Protein AF-A0AAV8RVL3-F1 (afdb_monomer)

Mean predicted aligned error: 9.84 Å

Nearest PDB structures (foldseek):
  8ppl-assembly1_It  TM=8.567E-01  e=1.223E-07  Homo sapiens
  8oz0-assembly1_E  TM=8.419E-01  e=1.404E-07  Homo sapiens

Solvent-accessible surface area (backbone atoms only — not comparable to full-atom values): 7087 Å² total; per-residue (Å²): 135,82,65,88,89,57,79,80,90,59,74,91,78,61,60,79,92,74,69,46,76,86,34,69,72,43,55,72,76,44,85,84,75,88,85,85,83,83,79,67,88,89,70,47,57,68,53,54,50,22,71,58,15,69,40,77,4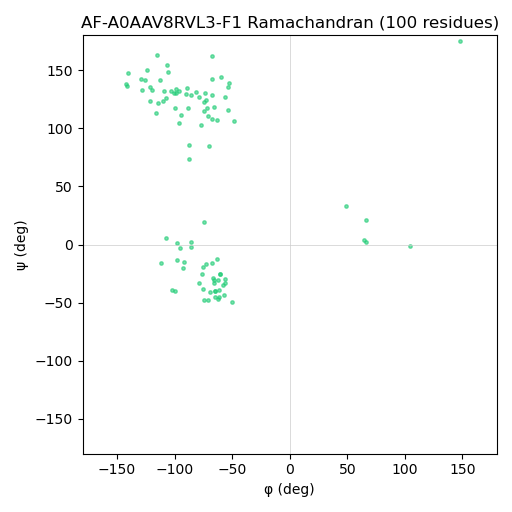5,80,82,48,69,74,34,63,78,65,76,49,86,87,68,92,59,77,73,59,61,46,80,44,74,56,88,57,92,84,52,97,48,69,61,48,69,47,47,66,76,80,74,81,83,127

Structure (mmCIF, N/CA/C/O backbone):
data_AF-A0AAV8RVL3-F1
#
_entry.id   AF-A0AAV8RVL3-F1
#
loop_
_atom_site.group_PDB
_atom_site.id
_atom_site.type_symbol
_atom_site.label_atom_id
_atom_site.label_alt_id
_atom_site.label_comp_id
_atom_site.label_asym_id
_atom_site.label_entity_id
_atom_site.label_seq_id
_atom_site.pdbx_PDB_ins_code
_atom_site.Cartn_x
_atom_site.Cartn_y
_atom_site.Cartn_z
_atom_site.occupancy
_atom_site.B_iso_or_equiv
_atom_site.auth_seq_id
_atom_site.auth_comp_id
_atom_site.auth_asym_id
_atom_site.auth_atom_id
_atom_site.pdbx_PDB_model_num
ATOM 1 N N . MET A 1 1 ? -13.214 3.243 -22.188 1.00 34.09 1 MET A N 1
ATOM 2 C CA . MET A 1 1 ? -12.283 4.358 -22.473 1.00 34.09 1 MET A CA 1
ATOM 3 C C . MET A 1 1 ? -10.996 4.151 -21.690 1.00 34.09 1 MET A C 1
ATOM 5 O O . MET A 1 1 ? -11.057 3.876 -20.498 1.00 34.09 1 MET A O 1
ATOM 9 N N . SER A 1 2 ? -9.877 4.155 -22.413 1.00 36.38 2 SER A N 1
ATOM 10 C CA . SER A 1 2 ? -8.583 3.548 -22.071 1.00 36.38 2 SER A CA 1
ATOM 11 C C . SER A 1 2 ? -8.000 3.958 -20.709 1.00 36.38 2 SER A C 1
ATOM 13 O O . SER A 1 2 ? -8.000 5.133 -20.335 1.00 36.38 2 SER A O 1
ATOM 15 N N . ARG A 1 3 ? -7.492 2.965 -19.964 1.00 47.50 3 ARG A N 1
ATOM 16 C CA . ARG A 1 3 ? -6.787 3.124 -18.685 1.00 47.50 3 ARG A CA 1
ATOM 17 C C . ARG A 1 3 ? -5.423 3.769 -18.955 1.00 47.50 3 ARG A C 1
ATOM 19 O O . ARG A 1 3 ? -4.437 3.055 -19.092 1.00 47.50 3 ARG A O 1
ATOM 26 N N . LYS A 1 4 ? -5.359 5.102 -19.045 1.00 46.31 4 LYS A N 1
ATOM 27 C CA . LYS A 1 4 ? -4.090 5.847 -19.156 1.00 46.31 4 LYS A CA 1
ATOM 28 C C . LYS A 1 4 ? -3.103 5.351 -18.079 1.00 46.31 4 LYS A C 1
ATOM 30 O O . LYS A 1 4 ? -3.304 5.617 -16.896 1.00 46.31 4 LYS A O 1
ATOM 35 N N . GLY A 1 5 ? -2.095 4.581 -18.495 1.00 54.03 5 GLY A N 1
ATOM 36 C CA . GLY A 1 5 ? -0.981 4.109 -17.663 1.00 54.03 5 GLY A CA 1
ATOM 37 C C . GLY A 1 5 ? -0.997 2.642 -17.208 1.00 54.03 5 GLY A C 1
ATOM 38 O O . GLY A 1 5 ? -0.056 2.231 -16.541 1.00 54.03 5 GLY A O 1
ATOM 39 N N . LEU A 1 6 ? -2.011 1.829 -17.534 1.00 59.41 6 LEU A N 1
ATOM 40 C CA . LEU A 1 6 ? -2.018 0.400 -17.173 1.00 59.41 6 LEU A CA 1
ATOM 41 C C . LEU A 1 6 ? -1.964 -0.476 -18.426 1.00 59.41 6 LEU A C 1
ATOM 43 O O . LEU A 1 6 ? -2.881 -0.396 -19.241 1.00 59.41 6 LEU A O 1
ATOM 47 N N . MET A 1 7 ? -0.942 -1.336 -18.539 1.00 65.44 7 MET A N 1
ATOM 48 C CA . MET A 1 7 ? -0.906 -2.380 -19.571 1.00 65.44 7 MET A CA 1
ATOM 49 C C . MET A 1 7 ? -2.189 -3.213 -19.534 1.00 65.44 7 MET A C 1
ATOM 51 O O . MET A 1 7 ? -2.717 -3.541 -18.462 1.00 65.44 7 MET A O 1
ATOM 55 N N . GLU A 1 8 ? -2.698 -3.530 -20.720 1.00 68.94 8 GLU A N 1
ATOM 56 C CA . GLU A 1 8 ? -3.873 -4.371 -20.879 1.00 68.94 8 GLU A CA 1
ATOM 57 C C . GLU A 1 8 ? -3.550 -5.796 -20.424 1.00 68.94 8 GLU A C 1
ATOM 59 O O . GLU A 1 8 ? -2.518 -6.372 -20.770 1.00 68.94 8 GLU A O 1
ATOM 64 N N . GLN A 1 9 ? -4.396 -6.340 -19.550 1.00 70.62 9 GLN A N 1
ATOM 65 C CA . GLN A 1 9 ? -4.155 -7.637 -18.926 1.00 70.62 9 GLN A CA 1
ATOM 66 C C . GLN A 1 9 ? -4.717 -8.745 -19.817 1.00 70.62 9 GLN A C 1
ATOM 68 O O . GLN A 1 9 ? -5.739 -9.341 -19.490 1.00 70.62 9 GLN A O 1
ATOM 73 N N . ASP A 1 10 ? -4.030 -9.024 -20.922 1.00 78.56 10 ASP A N 1
ATOM 74 C CA . ASP A 1 10 ? -4.392 -10.108 -21.836 1.00 78.56 10 ASP A CA 1
ATOM 75 C C . ASP A 1 10 ? -3.787 -11.438 -21.373 1.00 78.56 10 ASP A C 1
ATOM 77 O O . ASP A 1 10 ? -2.591 -11.541 -21.099 1.00 78.56 10 ASP A O 1
ATOM 81 N N . ILE A 1 11 ? -4.613 -12.478 -21.261 1.00 74.88 11 ILE A N 1
ATOM 82 C CA . ILE A 1 11 ? -4.179 -13.812 -20.808 1.00 74.88 11 ILE A CA 1
ATOM 83 C C . ILE A 1 11 ? -3.491 -14.568 -21.955 1.00 74.88 11 ILE A C 1
ATOM 85 O O . ILE A 1 11 ? -2.520 -15.277 -21.723 1.00 74.88 11 ILE A O 1
ATOM 89 N N . SER A 1 12 ? -3.930 -14.349 -23.197 1.00 79.94 12 SER A N 1
ATOM 90 C CA . SER A 1 12 ? -3.447 -15.069 -24.383 1.00 79.94 12 SER A CA 1
ATOM 91 C C . SER A 1 12 ? -2.035 -14.684 -24.835 1.00 79.94 12 SER A C 1
ATOM 93 O O . SER A 1 12 ? -1.435 -15.408 -25.618 1.00 79.94 12 SER A O 1
ATOM 95 N N . LYS A 1 13 ? -1.507 -13.543 -24.376 1.00 77.62 13 LYS A N 1
ATOM 96 C CA . LYS A 1 13 ? -0.157 -13.058 -24.722 1.00 77.62 13 LYS A CA 1
ATOM 97 C C . LYS A 1 13 ? 0.895 -13.395 -23.658 1.00 77.62 13 LYS A C 1
ATOM 99 O O . LYS A 1 13 ? 2.039 -12.984 -23.800 1.00 77.62 13 LYS A O 1
ATOM 104 N N . LEU A 1 14 ? 0.512 -14.086 -22.582 1.00 78.44 14 LEU A N 1
ATOM 105 C CA . LEU A 1 14 ? 1.390 -14.333 -21.441 1.00 78.44 14 LEU A CA 1
ATOM 106 C C . LEU A 1 14 ? 2.205 -15.620 -21.638 1.00 78.44 14 LEU A C 1
ATOM 108 O O . LEU A 1 14 ? 1.637 -16.709 -21.681 1.00 78.44 14 LEU A O 1
ATOM 112 N N . ASP A 1 15 ? 3.532 -15.502 -21.703 1.00 81.88 15 ASP A N 1
ATOM 113 C CA . ASP A 1 15 ? 4.457 -16.642 -21.744 1.00 81.88 15 ASP A CA 1
ATOM 114 C C . ASP A 1 15 ? 4.975 -16.940 -20.329 1.00 81.88 15 ASP A C 1
ATOM 116 O O . ASP A 1 15 ? 5.825 -16.228 -19.794 1.00 81.88 15 ASP A O 1
ATOM 120 N N . VAL A 1 16 ? 4.451 -18.004 -19.711 1.00 81.38 16 VAL A N 1
ATOM 121 C CA . VAL A 1 16 ? 4.714 -18.361 -18.304 1.00 81.38 16 VAL A CA 1
ATOM 122 C C . VAL A 1 16 ? 6.199 -18.639 -18.036 1.00 81.38 16 VAL A C 1
ATOM 124 O O . VAL A 1 16 ? 6.667 -18.442 -16.917 1.00 81.38 16 VAL A O 1
ATOM 127 N N . THR A 1 17 ? 6.959 -19.046 -19.056 1.00 84.19 17 THR A N 1
ATOM 128 C CA . THR A 1 17 ? 8.376 -19.422 -18.909 1.00 84.19 17 THR A CA 1
ATOM 129 C C . THR A 1 17 ? 9.316 -18.228 -18.741 1.00 84.19 17 THR A C 1
ATOM 131 O O . THR A 1 17 ? 10.422 -18.386 -18.230 1.00 84.19 17 THR A O 1
ATOM 134 N N . LYS A 1 18 ? 8.876 -17.023 -19.124 1.00 82.50 18 LYS A N 1
ATOM 135 C CA . LYS A 1 18 ? 9.678 -15.787 -19.083 1.00 82.50 18 LYS A CA 1
ATOM 136 C C . LYS A 1 18 ? 9.244 -14.826 -17.977 1.00 82.50 18 LYS A C 1
ATOM 138 O O . LYS A 1 18 ? 9.750 -13.706 -17.893 1.00 82.50 18 LYS A O 1
ATOM 143 N N . LEU A 1 19 ? 8.309 -15.241 -17.122 1.00 80.94 19 LEU A N 1
ATOM 144 C CA . LEU A 1 19 ? 7.784 -14.388 -16.064 1.00 80.94 19 LEU A CA 1
ATOM 145 C C . LEU A 1 19 ? 8.795 -14.239 -14.927 1.00 80.94 19 LEU A C 1
ATOM 147 O O . LEU A 1 19 ? 9.084 -15.175 -14.188 1.00 80.94 19 LEU A O 1
ATOM 151 N N . HIS A 1 20 ? 9.268 -13.012 -14.743 1.00 81.50 20 HIS A N 1
ATOM 152 C CA . HIS A 1 20 ? 10.003 -12.595 -13.554 1.00 81.50 20 HIS A CA 1
ATOM 153 C C . HIS A 1 20 ? 9.101 -11.714 -12.667 1.00 81.50 20 HIS A C 1
ATOM 155 O O . HIS A 1 20 ? 8.284 -10.964 -13.210 1.00 81.50 20 HIS A O 1
ATOM 161 N N . PRO A 1 21 ? 9.236 -11.709 -11.326 1.00 78.19 21 PRO A N 1
ATOM 162 C CA . PRO A 1 21 ? 8.435 -10.841 -10.454 1.00 78.19 21 PRO A CA 1
ATOM 163 C C . PRO A 1 21 ? 8.536 -9.346 -10.792 1.00 78.19 21 PRO A C 1
ATOM 165 O O . PRO A 1 21 ? 7.583 -8.604 -10.595 1.00 78.19 21 PRO A O 1
ATOM 168 N N . LEU A 1 22 ? 9.674 -8.905 -11.336 1.00 77.88 22 LEU A N 1
ATOM 169 C CA . LEU A 1 22 ? 9.882 -7.518 -11.780 1.00 77.88 22 LEU A CA 1
ATOM 170 C C . LEU A 1 22 ? 9.393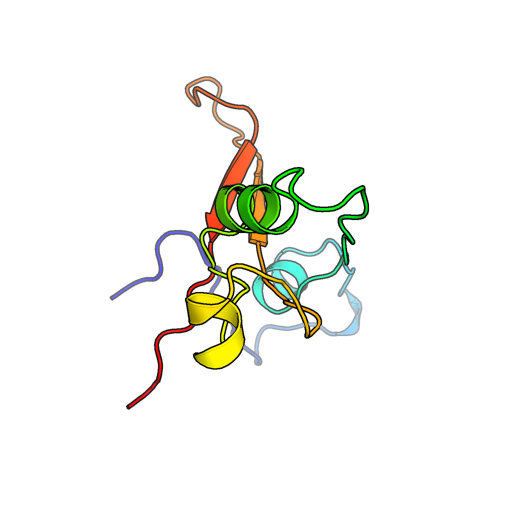 -7.243 -13.213 1.00 77.88 22 LEU A C 1
ATOM 172 O O . LEU A 1 22 ? 9.560 -6.133 -13.710 1.00 77.88 22 LEU A O 1
ATOM 176 N N . SER A 1 23 ? 8.809 -8.233 -13.894 1.00 81.94 23 SER A N 1
ATOM 177 C CA . SER A 1 23 ? 8.257 -8.026 -15.233 1.00 81.94 23 SER A CA 1
ATOM 178 C C . SER A 1 23 ? 7.033 -7.093 -15.180 1.00 81.94 23 SER A C 1
ATOM 180 O O . SER A 1 23 ? 6.215 -7.190 -14.253 1.00 81.94 23 SER A O 1
ATOM 182 N N . PRO A 1 24 ? 6.851 -6.202 -16.175 1.00 77.75 24 PRO A N 1
ATOM 183 C CA . PRO A 1 24 ? 5.707 -5.288 -16.227 1.00 77.75 24 PRO A CA 1
ATOM 184 C C . PRO A 1 24 ? 4.352 -6.007 -16.173 1.00 77.75 24 PRO A C 1
ATOM 186 O O . PRO A 1 24 ? 3.393 -5.506 -15.584 1.00 77.75 24 PRO A O 1
ATOM 189 N N . GLU A 1 25 ? 4.281 -7.212 -16.737 1.00 80.19 25 GLU A N 1
ATOM 190 C CA . GLU A 1 25 ? 3.088 -8.060 -16.773 1.00 80.19 25 GLU A CA 1
ATOM 191 C C . GLU A 1 25 ? 2.634 -8.462 -15.365 1.00 80.19 25 GLU A C 1
ATOM 193 O O . GLU A 1 25 ? 1.455 -8.302 -15.026 1.00 80.19 25 GLU A O 1
ATOM 198 N N . VAL A 1 26 ? 3.573 -8.899 -14.519 1.00 81.50 26 VAL A N 1
ATOM 199 C CA . VAL A 1 26 ? 3.309 -9.289 -13.127 1.00 81.50 26 VAL A CA 1
ATOM 200 C C . VAL A 1 26 ? 2.995 -8.061 -12.274 1.00 81.50 26 VAL A C 1
ATOM 202 O O . VAL A 1 26 ? 1.960 -8.040 -11.603 1.00 81.50 26 VAL A O 1
ATOM 205 N N . ILE A 1 27 ? 3.802 -6.997 -12.377 1.00 82.25 27 ILE A N 1
ATOM 206 C CA . ILE A 1 27 ? 3.601 -5.730 -11.647 1.00 82.25 27 ILE A CA 1
ATOM 207 C C . ILE A 1 27 ? 2.230 -5.117 -11.973 1.00 82.25 27 ILE A C 1
ATOM 209 O O . ILE A 1 27 ? 1.565 -4.519 -11.119 1.00 82.25 27 ILE A O 1
ATOM 213 N N . SER A 1 28 ? 1.751 -5.275 -13.212 1.00 78.25 28 SER A N 1
ATOM 214 C CA . SER A 1 28 ? 0.442 -4.764 -13.614 1.00 78.25 28 SER A CA 1
ATOM 215 C C . SER A 1 28 ? -0.719 -5.477 -12.904 1.00 78.25 28 SER A C 1
ATOM 217 O O . SER A 1 28 ? -1.767 -4.851 -12.692 1.00 78.25 28 SER A O 1
ATOM 219 N N . ARG A 1 29 ? -0.551 -6.749 -12.524 1.00 79.31 29 ARG A N 1
ATOM 220 C CA . ARG A 1 29 ? -1.606 -7.623 -11.987 1.00 79.31 29 ARG A CA 1
ATOM 221 C C . ARG A 1 29 ? -1.573 -7.731 -10.469 1.00 79.31 29 ARG A C 1
ATOM 223 O O . ARG A 1 29 ? -2.636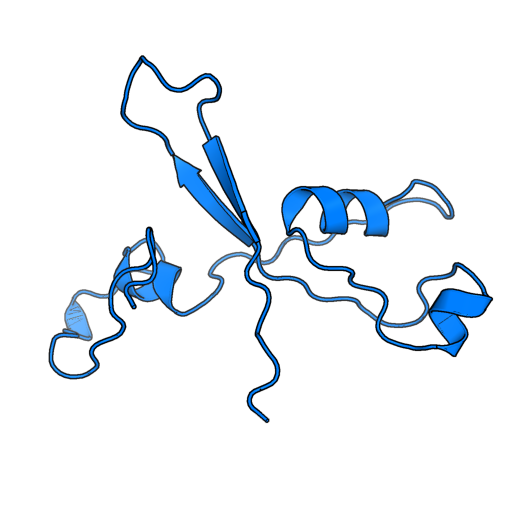 -7.701 -9.848 1.00 79.31 29 ARG A O 1
ATOM 230 N N . GLN A 1 30 ? -0.386 -7.820 -9.879 1.00 82.25 30 GLN A N 1
ATOM 231 C CA . GLN A 1 30 ? -0.213 -8.154 -8.471 1.00 82.25 30 GLN A CA 1
ATOM 232 C C . GLN A 1 30 ? 0.895 -7.329 -7.812 1.00 82.25 30 GLN A C 1
ATOM 234 O O . GLN A 1 30 ? 1.883 -6.959 -8.439 1.00 82.25 30 GLN A O 1
ATOM 239 N N . ALA A 1 31 ? 0.711 -7.044 -6.521 1.00 85.00 31 ALA A N 1
ATOM 240 C CA . ALA A 1 31 ? 1.758 -6.473 -5.689 1.00 85.00 31 ALA A CA 1
ATOM 241 C C . ALA A 1 31 ? 2.814 -7.545 -5.400 1.00 85.00 31 ALA A C 1
ATOM 243 O O . ALA A 1 31 ? 2.494 -8.621 -4.896 1.00 85.00 31 ALA A O 1
ATOM 244 N N . THR A 1 32 ? 4.063 -7.244 -5.731 1.00 86.56 32 THR A N 1
ATOM 245 C CA . THR A 1 32 ? 5.201 -8.161 -5.576 1.00 86.56 32 THR A CA 1
ATOM 246 C C . THR A 1 32 ? 5.909 -7.983 -4.236 1.00 86.56 32 THR A C 1
ATOM 248 O O . THR A 1 32 ? 6.595 -8.891 -3.779 1.00 86.56 32 THR A O 1
ATOM 251 N N . ILE A 1 33 ? 5.720 -6.829 -3.589 1.00 88.44 33 ILE A N 1
ATOM 252 C CA . ILE A 1 33 ? 6.366 -6.452 -2.331 1.00 88.44 33 ILE A CA 1
ATOM 253 C C . ILE A 1 33 ? 5.295 -6.006 -1.336 1.00 88.44 33 ILE A C 1
ATOM 255 O O . ILE A 1 33 ? 4.433 -5.189 -1.661 1.00 88.44 33 ILE A O 1
ATOM 259 N N . ASN A 1 34 ? 5.379 -6.524 -0.109 1.00 90.50 34 ASN A N 1
ATOM 260 C CA . ASN A 1 34 ? 4.563 -6.086 1.018 1.00 90.50 34 ASN A CA 1
ATOM 261 C C . ASN A 1 34 ? 5.394 -5.193 1.941 1.00 90.50 34 ASN A C 1
ATOM 263 O O . ASN A 1 34 ? 6.504 -5.556 2.321 1.00 90.50 34 ASN A O 1
ATOM 267 N N . ILE A 1 35 ? 4.837 -4.046 2.327 1.00 89.81 35 ILE A N 1
ATOM 268 C CA . ILE A 1 35 ? 5.478 -3.092 3.238 1.00 89.81 35 ILE A CA 1
ATOM 269 C C . ILE A 1 35 ? 4.571 -2.911 4.453 1.00 89.81 35 ILE A C 1
ATOM 271 O O . ILE A 1 35 ? 3.401 -2.553 4.311 1.00 89.81 35 ILE A O 1
ATOM 275 N N . GLY A 1 36 ? 5.110 -3.162 5.648 1.00 91.19 36 GLY A N 1
ATOM 276 C CA . GLY A 1 36 ? 4.421 -2.939 6.917 1.00 91.19 36 GLY A CA 1
ATOM 277 C C . GLY A 1 36 ? 4.872 -1.638 7.577 1.00 91.19 36 GLY A C 1
ATOM 278 O O . GLY A 1 36 ? 6.066 -1.402 7.727 1.00 91.19 36 GLY A O 1
ATOM 279 N N . THR A 1 37 ? 3.926 -0.800 8.003 1.00 89.69 37 THR A N 1
ATOM 280 C CA . THR A 1 37 ? 4.220 0.412 8.786 1.00 89.69 37 THR A CA 1
ATOM 281 C C . THR A 1 37 ? 3.977 0.153 10.271 1.00 89.69 37 THR A C 1
ATOM 283 O O . THR A 1 37 ? 2.836 -0.089 10.673 1.00 89.69 37 THR A O 1
ATOM 286 N N . ILE A 1 38 ? 5.023 0.249 11.091 1.00 89.19 38 ILE A N 1
ATOM 287 C CA . ILE A 1 38 ? 4.968 0.084 12.553 1.00 89.19 38 ILE A CA 1
ATOM 288 C C . ILE A 1 38 ? 5.334 1.391 13.270 1.00 89.19 38 ILE A C 1
ATOM 290 O O . ILE A 1 38 ? 5.867 2.309 12.655 1.00 89.19 38 ILE A O 1
ATOM 294 N N . GLY A 1 39 ? 5.001 1.509 14.559 1.00 88.75 39 GLY A N 1
ATOM 295 C CA . GLY A 1 39 ? 5.289 2.707 15.363 1.00 88.75 39 GLY A CA 1
ATOM 296 C C . GLY A 1 39 ? 4.247 2.987 16.448 1.00 88.75 39 GLY A C 1
ATOM 297 O O . GLY A 1 39 ? 3.207 2.325 16.509 1.00 88.75 39 GLY A O 1
ATOM 298 N N . HIS A 1 40 ? 4.500 3.996 17.283 1.00 89.00 40 HIS A N 1
ATOM 299 C CA . HIS A 1 40 ? 3.677 4.329 18.450 1.00 89.00 40 HIS A CA 1
ATOM 300 C C . HIS A 1 40 ? 2.274 4.862 18.075 1.00 89.00 40 HIS A C 1
ATOM 302 O O . HIS A 1 40 ? 2.002 5.221 16.918 1.00 89.00 40 HIS A O 1
ATOM 308 N N . VAL A 1 41 ? 1.337 4.840 19.028 1.00 82.25 41 VAL A N 1
ATOM 309 C CA . VAL A 1 41 ? -0.053 5.287 18.827 1.00 82.25 41 VAL A CA 1
ATOM 310 C C . VAL A 1 41 ? -0.068 6.765 18.408 1.00 82.25 41 VAL A C 1
ATOM 312 O O . VAL A 1 41 ? 0.786 7.536 18.818 1.00 82.25 41 VAL A O 1
ATOM 315 N N . ALA A 1 42 ? -0.994 7.145 17.523 1.00 78.19 42 ALA A N 1
ATOM 316 C CA . ALA A 1 42 ? -1.151 8.507 16.986 1.00 78.19 42 ALA A CA 1
ATOM 317 C C . ALA A 1 42 ? -0.026 9.072 16.082 1.00 78.19 42 ALA A C 1
ATOM 319 O O . ALA A 1 42 ? -0.193 10.155 15.534 1.00 78.19 42 ALA A O 1
ATOM 320 N N . HIS A 1 43 ? 1.037 8.324 15.759 1.00 89.00 43 HIS A N 1
ATOM 321 C CA . HIS A 1 43 ? 2.079 8.768 14.802 1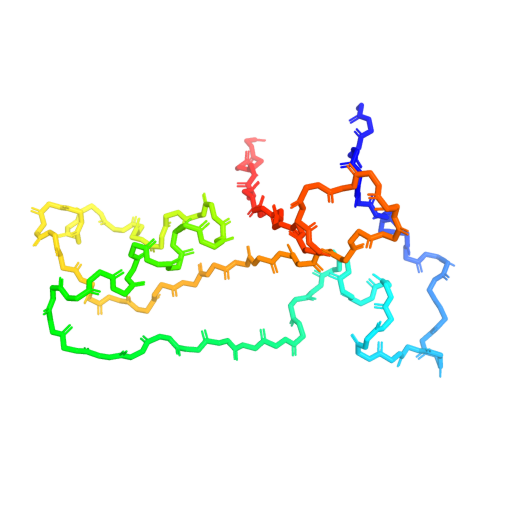.00 89.00 43 HIS A CA 1
ATOM 322 C C . HIS A 1 43 ? 1.675 8.732 13.312 1.00 89.00 43 HIS A C 1
ATOM 324 O O . HIS A 1 43 ? 2.523 8.667 12.428 1.00 89.00 43 HIS A O 1
ATOM 330 N N . GLY A 1 44 ? 0.381 8.701 12.989 1.00 85.31 44 GLY A N 1
ATOM 331 C CA . GLY A 1 44 ? -0.067 8.846 11.598 1.00 85.31 44 GLY A CA 1
ATOM 332 C C . GLY A 1 44 ? 0.319 7.713 10.631 1.00 85.31 44 GLY A C 1
ATOM 333 O O . GLY A 1 44 ? 0.278 7.922 9.424 1.00 85.31 44 GLY A O 1
ATOM 334 N N . LYS A 1 45 ? 0.641 6.502 11.111 1.00 90.81 45 LYS A N 1
ATOM 335 C CA . LYS A 1 45 ? 0.997 5.340 10.260 1.00 90.81 45 LYS A CA 1
ATOM 336 C C . LYS A 1 45 ? -0.021 5.092 9.139 1.00 90.81 45 LYS A C 1
ATOM 338 O O . LYS A 1 45 ? 0.330 5.012 7.966 1.00 90.81 45 LYS A O 1
ATOM 343 N N . SER A 1 46 ? -1.306 5.058 9.491 1.00 85.62 46 SER A N 1
ATOM 344 C CA . SER A 1 46 ? -2.403 4.879 8.530 1.00 85.62 46 SER A CA 1
ATOM 345 C C . SER A 1 46 ? -2.527 6.062 7.559 1.00 85.62 46 SER A C 1
ATOM 347 O O . SER A 1 46 ? -2.894 5.872 6.399 1.00 85.62 46 SER A O 1
ATOM 349 N N . THR A 1 47 ? -2.172 7.273 7.999 1.00 87.75 47 THR A N 1
ATOM 350 C CA . THR A 1 47 ? -2.128 8.480 7.160 1.00 87.75 47 THR A CA 1
ATOM 351 C C . THR A 1 47 ? -0.998 8.408 6.136 1.00 87.75 47 THR A C 1
ATOM 353 O O . THR A 1 47 ? -1.229 8.727 4.974 1.00 87.75 47 THR A O 1
ATOM 356 N N . ALA A 1 48 ? 0.184 7.916 6.519 1.00 88.44 48 ALA A N 1
ATOM 357 C CA . ALA A 1 48 ? 1.297 7.702 5.594 1.00 88.44 48 ALA A CA 1
ATOM 358 C C . ALA A 1 48 ? 0.927 6.689 4.497 1.00 88.44 48 ALA A C 1
ATOM 360 O O . ALA A 1 48 ? 1.104 6.959 3.310 1.00 88.44 48 ALA A O 1
ATOM 361 N N . VAL A 1 49 ? 0.303 5.564 4.869 1.00 88.56 49 VAL A N 1
ATOM 362 C CA . VAL A 1 49 ? -0.189 4.576 3.891 1.00 88.56 49 VAL A CA 1
ATOM 363 C C . VAL A 1 49 ? -1.242 5.188 2.961 1.00 88.56 49 VAL A C 1
ATOM 365 O O . VAL A 1 49 ? -1.223 4.929 1.755 1.00 88.56 49 VAL A O 1
ATOM 368 N N . LYS A 1 50 ? -2.137 6.036 3.483 1.00 87.31 50 LYS A N 1
ATOM 369 C CA . LYS A 1 50 ? -3.135 6.755 2.676 1.00 87.31 50 LYS A CA 1
ATOM 370 C C . LYS A 1 50 ? -2.487 7.749 1.708 1.00 87.31 50 LYS A C 1
ATOM 372 O O . LYS A 1 50 ? -2.939 7.830 0.572 1.00 87.31 50 LYS A O 1
ATOM 377 N N . ALA A 1 51 ? -1.449 8.472 2.124 1.00 86.81 51 ALA A N 1
ATOM 378 C CA . ALA A 1 51 ? -0.725 9.409 1.264 1.00 86.81 51 ALA A CA 1
ATOM 379 C C . ALA A 1 51 ? -0.006 8.689 0.111 1.00 86.81 51 ALA A C 1
ATOM 381 O O . ALA A 1 51 ? -0.057 9.151 -1.024 1.00 86.81 51 ALA A O 1
ATOM 382 N N . ILE A 1 52 ? 0.590 7.523 0.382 1.00 86.88 52 ILE A N 1
ATOM 383 C CA . ILE A 1 52 ? 1.319 6.734 -0.624 1.00 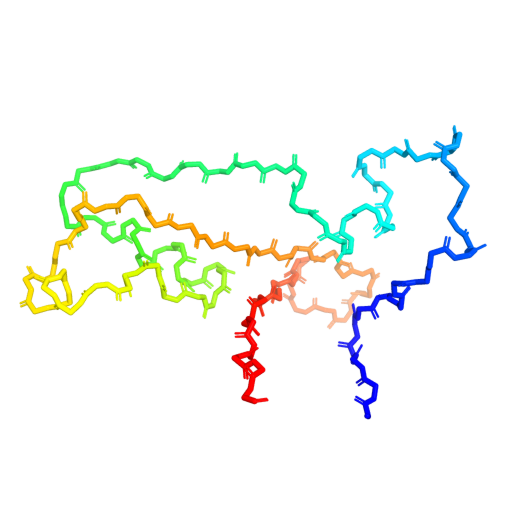86.88 52 ILE A CA 1
ATOM 384 C C . ILE A 1 52 ? 0.361 6.032 -1.594 1.00 86.88 52 ILE A C 1
ATOM 386 O O . ILE A 1 52 ? 0.548 6.052 -2.808 1.00 86.88 52 ILE A O 1
ATOM 390 N N . SER A 1 53 ? -0.669 5.369 -1.067 1.00 86.06 53 SER A N 1
ATOM 391 C CA . SER A 1 53 ? -1.560 4.525 -1.873 1.00 86.06 53 SER A CA 1
ATOM 392 C C . SER A 1 53 ? -2.793 5.252 -2.408 1.00 86.06 53 SER A C 1
ATOM 394 O O . SER A 1 53 ? -3.503 4.708 -3.251 1.00 86.06 53 SER A O 1
ATOM 396 N N . GLY A 1 54 ? -3.126 6.433 -1.883 1.00 83.94 54 GLY A N 1
ATOM 397 C CA . GLY A 1 54 ? -4.402 7.110 -2.134 1.00 83.94 54 GLY A CA 1
ATOM 398 C C . GLY A 1 54 ? -5.631 6.358 -1.597 1.00 83.94 54 GLY A C 1
ATOM 399 O O . GLY A 1 54 ? -6.765 6.786 -1.823 1.00 83.94 54 GLY A O 1
ATOM 400 N N . VAL A 1 55 ? -5.445 5.231 -0.897 1.00 80.44 55 VAL A N 1
ATOM 401 C CA . VAL A 1 55 ? -6.520 4.380 -0.380 1.00 80.44 55 VAL A CA 1
ATOM 402 C C . VAL A 1 55 ? -6.605 4.530 1.133 1.00 80.44 55 VAL A C 1
ATOM 404 O O . VAL A 1 55 ? -5.636 4.325 1.859 1.00 80.44 55 VAL A O 1
ATOM 407 N N . GLN A 1 56 ? -7.800 4.855 1.627 1.00 79.50 56 GLN A N 1
ATOM 408 C CA . GLN A 1 56 ? -8.071 4.834 3.059 1.00 79.50 56 GLN A CA 1
ATOM 409 C C . GLN A 1 56 ? -8.146 3.383 3.544 1.00 79.50 56 GLN A C 1
ATOM 411 O O . GLN A 1 56 ? -8.991 2.603 3.099 1.00 79.50 56 GLN A O 1
ATOM 416 N N . THR A 1 57 ? -7.232 3.023 4.442 1.00 76.94 57 THR A N 1
ATOM 417 C CA . THR A 1 57 ? -7.113 1.674 5.007 1.00 76.94 57 THR A CA 1
ATOM 418 C C . THR A 1 57 ? -8.179 1.373 6.060 1.00 76.94 57 THR A C 1
ATOM 420 O O . THR A 1 57 ? -8.556 0.214 6.216 1.00 76.94 57 THR A O 1
ATOM 423 N N . VAL A 1 58 ? -8.712 2.405 6.723 1.00 76.56 58 VAL A N 1
ATOM 424 C CA . VAL A 1 58 ? -9.829 2.300 7.675 1.00 76.56 58 VAL A CA 1
ATOM 425 C C . VAL A 1 58 ? -11.116 2.002 6.909 1.00 76.56 58 VAL A C 1
ATOM 427 O O . VAL A 1 58 ? -11.607 2.850 6.161 1.00 76.56 58 VAL A O 1
ATOM 430 N N . ARG A 1 59 ? -11.651 0.787 7.067 1.00 71.38 59 ARG A N 1
ATOM 431 C CA . ARG A 1 59 ? -12.865 0.331 6.361 1.00 71.38 59 ARG A CA 1
ATOM 432 C C . ARG A 1 59 ? -14.069 0.125 7.276 1.00 71.38 59 ARG A C 1
ATOM 434 O O . ARG A 1 59 ? -15.186 0.026 6.772 1.00 71.38 59 ARG A O 1
ATOM 441 N N . PHE A 1 60 ? -13.867 0.047 8.589 1.00 73.19 60 PHE A N 1
ATOM 442 C CA . PHE A 1 60 ? -14.933 -0.244 9.543 1.00 73.19 60 PHE A CA 1
ATOM 443 C C . PHE A 1 60 ? -15.457 1.043 10.187 1.00 73.19 60 PHE A C 1
ATOM 445 O O . PHE A 1 60 ? -14.676 1.880 10.631 1.00 73.19 60 PHE A O 1
ATOM 452 N N . LYS A 1 61 ? -16.786 1.190 10.266 1.00 72.50 61 LYS A N 1
ATOM 453 C CA . LYS A 1 61 ? -17.436 2.378 10.855 1.00 72.50 61 LYS A CA 1
ATOM 454 C C . LYS A 1 61 ? -16.993 2.614 12.306 1.00 72.50 61 LYS A C 1
ATOM 456 O O . LYS A 1 61 ? -16.579 3.716 12.633 1.00 72.50 61 LYS A O 1
ATOM 461 N N . ASN A 1 62 ? -16.921 1.550 13.107 1.00 73.56 62 ASN A N 1
ATOM 462 C CA . ASN A 1 62 ? -16.467 1.612 14.502 1.00 73.56 62 ASN A CA 1
ATOM 463 C C . ASN A 1 62 ? -15.005 2.083 14.652 1.00 73.56 62 ASN A C 1
ATOM 465 O O . ASN A 1 62 ? -14.654 2.670 15.670 1.00 73.56 62 ASN A O 1
ATOM 469 N N . GLU A 1 63 ? -14.137 1.807 13.671 1.00 76.12 63 GLU A N 1
ATOM 470 C CA . GLU A 1 63 ? -12.748 2.301 13.665 1.00 76.12 63 GLU A CA 1
ATOM 471 C C . GLU A 1 63 ? -12.689 3.784 13.302 1.00 76.12 63 GLU A C 1
ATOM 473 O O . GLU A 1 63 ? -11.904 4.533 13.880 1.00 76.12 63 GLU A O 1
ATOM 478 N N . LEU A 1 64 ? -13.541 4.202 12.360 1.00 74.50 64 LEU A N 1
ATOM 479 C CA . LEU A 1 64 ? -13.658 5.589 11.925 1.00 74.50 64 LEU A CA 1
ATOM 480 C C . LEU A 1 64 ? -14.165 6.482 13.064 1.00 74.50 64 LEU A C 1
ATOM 482 O O . LEU A 1 64 ? -13.592 7.533 13.315 1.00 74.50 64 LEU A O 1
ATOM 486 N N . GLU A 1 65 ? -15.198 6.039 13.779 1.00 76.81 65 GLU A N 1
ATOM 487 C CA . GLU A 1 65 ? -15.787 6.776 14.904 1.00 76.81 65 GLU A CA 1
ATOM 488 C C . GLU A 1 65 ? -14.821 6.907 16.087 1.00 76.81 65 GLU A C 1
ATOM 490 O O . GLU A 1 65 ? -14.826 7.915 16.788 1.00 76.81 65 GLU A O 1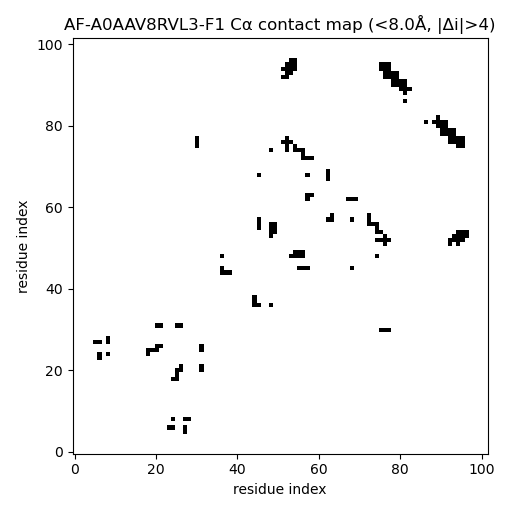
ATOM 495 N N . ARG A 1 66 ? -13.962 5.903 16.301 1.00 74.00 66 ARG A N 1
ATOM 496 C CA . ARG A 1 66 ? -13.006 5.871 17.418 1.00 74.00 66 ARG A CA 1
ATOM 497 C C . ARG A 1 66 ? -11.612 6.386 17.056 1.00 74.00 66 ARG A C 1
ATOM 499 O O . ARG A 1 66 ? -10.755 6.430 17.929 1.00 74.00 66 ARG A O 1
ATOM 506 N N . ASN A 1 67 ? -11.364 6.747 15.795 1.00 71.19 67 ASN A N 1
ATOM 507 C CA . ASN A 1 67 ? -10.058 7.176 15.276 1.00 71.19 67 ASN A CA 1
ATOM 508 C C . ASN A 1 67 ? -8.885 6.240 15.639 1.00 71.19 67 ASN A C 1
ATOM 510 O O . ASN A 1 67 ? -7.745 6.679 15.800 1.00 71.19 67 ASN A O 1
ATOM 514 N N . ILE A 1 68 ? -9.146 4.934 15.736 1.00 75.25 68 ILE A N 1
ATOM 515 C CA . ILE A 1 68 ? -8.136 3.912 16.040 1.00 75.25 68 ILE A CA 1
ATOM 516 C C . ILE A 1 68 ? -8.101 2.838 14.958 1.00 75.25 68 ILE A C 1
ATOM 518 O O . ILE A 1 68 ? -9.100 2.535 14.313 1.00 75.25 68 ILE A O 1
ATOM 522 N N . THR A 1 69 ? -6.926 2.241 14.761 1.00 68.56 69 THR A N 1
ATOM 523 C CA . THR A 1 69 ? -6.754 1.080 13.877 1.00 68.56 69 THR A CA 1
ATOM 524 C C . THR A 1 69 ? -6.862 -0.185 14.724 1.00 68.56 69 THR A C 1
ATOM 526 O O . THR A 1 69 ? -5.997 -0.418 15.563 1.00 68.56 69 THR A O 1
ATOM 529 N N . ILE A 1 70 ? -7.929 -0.967 14.537 1.00 71.06 70 ILE A N 1
ATOM 530 C CA . ILE A 1 70 ? -8.178 -2.208 15.293 1.00 71.06 70 ILE A CA 1
ATOM 531 C C . ILE A 1 70 ? -7.813 -3.418 14.426 1.00 71.06 70 ILE A C 1
ATOM 533 O O . ILE A 1 70 ? -7.230 -4.384 14.908 1.00 71.06 70 ILE A O 1
ATOM 537 N N . LYS A 1 71 ? -8.128 -3.356 13.129 1.00 77.94 71 LYS A N 1
ATOM 538 C CA . LYS A 1 71 ? -7.840 -4.397 12.143 1.00 77.94 71 LYS A CA 1
ATOM 539 C C . LYS A 1 71 ? -6.711 -3.990 11.208 1.00 77.94 71 LYS A C 1
ATOM 541 O O . LYS A 1 71 ? -6.473 -2.811 10.944 1.00 77.94 71 LYS A O 1
ATOM 546 N N . LEU A 1 72 ? -6.035 -5.001 10.662 1.00 80.25 72 LEU A N 1
ATOM 547 C CA . LEU A 1 72 ? -4.978 -4.791 9.684 1.00 80.25 72 LEU A CA 1
ATOM 548 C C . LEU A 1 72 ? -5.570 -4.194 8.397 1.00 80.25 72 LEU A C 1
ATOM 550 O O . LEU A 1 72 ? -6.414 -4.803 7.736 1.00 80.25 72 LEU A O 1
ATOM 554 N N . GLY A 1 73 ? -5.132 -2.987 8.051 1.00 82.19 73 GLY A N 1
ATOM 555 C CA . GLY A 1 73 ? -5.507 -2.320 6.812 1.00 82.19 73 GLY A CA 1
ATOM 556 C C . GLY A 1 73 ? -4.542 -2.670 5.682 1.00 82.19 73 GLY A C 1
ATOM 557 O O . GLY A 1 73 ? -3.332 -2.623 5.875 1.00 82.19 73 GLY A O 1
ATOM 558 N N . TYR A 1 74 ? -5.068 -2.981 4.495 1.00 84.75 74 TYR A N 1
ATOM 559 C CA . TYR A 1 74 ? -4.256 -3.286 3.313 1.00 84.75 74 TYR A CA 1
ATOM 560 C C . TYR A 1 74 ? -4.579 -2.333 2.159 1.00 84.75 74 TYR A C 1
ATOM 562 O O . TYR A 1 74 ? -5.753 -2.058 1.868 1.00 84.75 74 TYR A O 1
ATOM 570 N N . ALA A 1 75 ? -3.536 -1.841 1.493 1.00 86.06 75 ALA A N 1
ATOM 571 C CA . ALA A 1 75 ? -3.633 -0.939 0.356 1.00 86.06 75 ALA A CA 1
ATOM 572 C C . ALA A 1 75 ? -2.570 -1.278 -0.693 1.00 86.06 75 ALA A C 1
ATOM 574 O O . ALA A 1 75 ? -1.410 -1.494 -0.361 1.00 86.06 75 ALA A O 1
ATOM 575 N N . ASN A 1 76 ? -2.977 -1.281 -1.963 1.00 86.38 76 ASN A N 1
ATOM 576 C CA . ASN A 1 76 ? -2.071 -1.484 -3.089 1.00 86.38 76 ASN A CA 1
ATOM 577 C C . ASN A 1 76 ? -1.646 -0.132 -3.658 1.00 86.38 76 ASN A C 1
ATOM 579 O O . ASN A 1 76 ? -2.500 0.706 -3.961 1.00 86.38 76 ASN A O 1
ATOM 583 N N . ALA A 1 77 ? -0.345 0.036 -3.873 1.00 85.06 77 ALA A N 1
ATOM 584 C CA . ALA A 1 77 ? 0.235 1.178 -4.564 1.00 85.06 77 ALA A CA 1
ATOM 585 C C . ALA A 1 77 ? 1.108 0.680 -5.717 1.00 85.06 77 ALA A C 1
ATOM 587 O O . ALA A 1 77 ? 1.789 -0.337 -5.587 1.00 85.06 77 ALA A O 1
ATOM 588 N N . LYS A 1 78 ? 1.077 1.390 -6.846 1.00 84.88 78 LYS A N 1
ATOM 589 C CA . LYS A 1 78 ? 2.025 1.187 -7.942 1.00 84.88 78 LYS A CA 1
ATOM 590 C C . LYS A 1 78 ? 2.964 2.376 -8.006 1.00 84.88 78 LYS A C 1
ATOM 592 O O . LYS A 1 78 ? 2.503 3.516 -7.964 1.00 84.88 78 LYS A O 1
ATOM 597 N N . ILE A 1 79 ? 4.254 2.083 -8.095 1.00 84.44 79 ILE A N 1
ATOM 598 C CA . ILE A 1 79 ? 5.321 3.073 -8.194 1.00 84.44 79 ILE A CA 1
ATOM 599 C C . ILE A 1 79 ? 5.880 2.976 -9.607 1.00 84.44 79 ILE A C 1
ATOM 601 O O . ILE A 1 79 ? 6.296 1.899 -10.027 1.00 84.44 79 ILE A O 1
ATOM 605 N N . TYR A 1 80 ? 5.871 4.089 -10.330 1.00 81.44 80 TYR A N 1
ATOM 606 C CA . TYR A 1 80 ? 6.459 4.196 -11.659 1.00 81.44 80 TYR A CA 1
ATOM 607 C C . TYR A 1 80 ? 7.653 5.133 -11.596 1.00 81.44 80 TYR A C 1
ATOM 609 O O . TYR A 1 80 ? 7.612 6.142 -10.893 1.00 81.44 80 TYR A O 1
ATOM 617 N N . LYS A 1 81 ? 8.710 4.801 -12.330 1.00 81.44 81 LYS A N 1
ATOM 618 C CA . LYS A 1 81 ? 9.846 5.694 -12.533 1.00 81.44 81 LYS A CA 1
ATOM 619 C C . LYS A 1 81 ? 9.573 6.537 -13.777 1.00 81.44 81 LYS A C 1
ATOM 621 O O . LYS A 1 81 ? 9.196 5.988 -14.808 1.00 81.44 81 LYS A O 1
ATOM 626 N N . CYS A 1 82 ? 9.722 7.852 -13.662 1.00 78.44 82 CYS A N 1
ATOM 627 C CA . CYS A 1 82 ? 9.734 8.735 -14.826 1.00 78.44 82 CYS A CA 1
ATOM 628 C C . CYS A 1 82 ? 11.074 8.567 -15.560 1.00 78.44 82 CYS A C 1
ATOM 630 O O . CYS A 1 82 ? 12.122 8.626 -14.921 1.00 78.44 82 CYS A O 1
ATOM 632 N N . GLU A 1 83 ? 11.043 8.368 -16.879 1.00 75.94 83 GLU A N 1
ATOM 633 C CA . GLU A 1 83 ? 12.250 8.329 -17.728 1.00 75.94 83 GLU A CA 1
ATOM 634 C C . GLU A 1 83 ? 12.522 9.671 -18.434 1.00 75.94 83 GLU A C 1
ATOM 636 O O . GLU A 1 83 ? 13.620 9.892 -18.928 1.00 75.94 83 GLU A O 1
ATOM 641 N N . ASP A 1 84 ? 11.548 10.589 -18.444 1.00 78.56 84 ASP A N 1
ATOM 642 C CA . ASP A 1 84 ? 11.692 11.949 -18.980 1.00 78.56 84 ASP A CA 1
ATOM 643 C C . ASP A 1 84 ? 12.363 12.896 -17.963 1.00 78.56 84 ASP A C 1
ATOM 645 O O . ASP A 1 84 ? 11.868 13.056 -16.843 1.00 78.56 84 ASP A O 1
ATOM 649 N N . ASP A 1 85 ? 13.377 13.653 -18.403 1.00 69.50 85 ASP A N 1
ATOM 650 C CA . ASP A 1 85 ? 14.045 14.719 -17.621 1.00 69.50 85 ASP A CA 1
ATOM 651 C C . ASP A 1 85 ? 13.122 15.896 -17.246 1.00 69.50 85 ASP A C 1
ATOM 653 O O . ASP A 1 85 ? 13.453 16.733 -16.410 1.00 69.50 85 ASP A O 1
ATOM 657 N N . ARG A 1 86 ? 11.932 15.975 -17.851 1.00 73.25 86 ARG A N 1
ATOM 658 C CA . ARG A 1 86 ? 10.920 17.011 -17.571 1.00 73.25 86 ARG A CA 1
ATOM 659 C C . ARG A 1 86 ? 10.012 16.665 -16.389 1.00 73.25 86 ARG A C 1
ATOM 661 O O . ARG A 1 86 ? 9.113 17.440 -16.062 1.00 73.25 86 ARG A O 1
ATOM 668 N N . CYS A 1 87 ? 10.184 15.493 -15.780 1.00 68.06 87 CYS A N 1
ATOM 669 C CA . CYS A 1 87 ? 9.350 15.060 -14.668 1.00 68.06 87 CYS A CA 1
ATOM 670 C C . CYS A 1 87 ? 9.816 15.748 -13.366 1.00 68.06 87 CYS A C 1
ATOM 672 O O . CYS A 1 87 ? 10.991 15.661 -13.017 1.00 68.06 87 CYS A O 1
ATOM 674 N N . PRO A 1 88 ? 8.921 16.413 -12.608 1.00 68.38 88 PRO A N 1
ATOM 675 C CA . PRO A 1 88 ? 9.304 17.150 -11.399 1.00 68.38 88 PRO A CA 1
ATOM 676 C C . PRO A 1 88 ? 9.785 16.238 -10.257 1.00 68.38 88 PRO A C 1
ATOM 678 O O . PRO A 1 88 ? 10.386 16.713 -9.297 1.00 68.38 88 PRO A O 1
ATOM 681 N N . THR A 1 89 ? 9.514 14.932 -10.340 1.00 69.62 89 THR A N 1
ATOM 682 C CA . THR A 1 89 ? 9.896 13.925 -9.344 1.00 69.62 89 THR A CA 1
ATOM 683 C C . THR A 1 89 ? 10.310 12.623 -10.026 1.00 69.62 89 THR A C 1
ATOM 685 O O . THR A 1 89 ? 9.621 12.158 -10.927 1.00 69.62 89 THR A O 1
ATOM 688 N N . ALA A 1 90 ? 11.376 11.971 -9.548 1.00 72.81 90 ALA A N 1
ATOM 689 C CA . ALA A 1 90 ? 11.886 10.723 -10.138 1.00 72.81 90 ALA A CA 1
ATOM 690 C C . ALA A 1 90 ? 10.875 9.552 -10.123 1.00 72.81 90 ALA A C 1
ATOM 692 O O . ALA A 1 90 ? 10.953 8.652 -10.962 1.00 72.81 90 ALA A O 1
ATOM 693 N N . TYR A 1 91 ? 9.914 9.567 -9.190 1.00 79.94 91 TYR A N 1
ATOM 694 C CA . TYR A 1 91 ? 8.896 8.529 -9.037 1.00 79.94 91 TYR A CA 1
ATOM 695 C C . TYR A 1 91 ? 7.487 9.115 -8.983 1.00 79.94 91 TYR A C 1
ATOM 697 O O . TYR A 1 91 ? 7.256 10.147 -8.354 1.00 79.94 91 TYR A O 1
ATOM 705 N N . VAL A 1 92 ? 6.534 8.410 -9.591 1.00 79.69 92 VAL A N 1
ATOM 706 C CA . VAL A 1 92 ? 5.106 8.738 -9.577 1.00 79.69 92 VAL A CA 1
ATOM 707 C C . VAL A 1 92 ? 4.330 7.590 -8.941 1.00 79.69 92 VAL A C 1
ATOM 709 O O . VAL A 1 92 ? 4.522 6.419 -9.276 1.00 79.69 92 VAL A O 1
ATOM 712 N N . LEU A 1 93 ? 3.427 7.934 -8.024 1.00 78.44 93 LEU A N 1
ATOM 713 C CA . LEU A 1 93 ? 2.557 6.984 -7.337 1.00 78.44 93 LEU A CA 1
ATOM 714 C C . LEU A 1 93 ? 1.180 6.957 -8.002 1.00 78.44 93 LEU A C 1
ATOM 716 O O . LEU A 1 93 ? 0.548 7.996 -8.187 1.00 78.44 93 LEU A O 1
ATOM 720 N N . GLN A 1 94 ? 0.681 5.763 -8.314 1.00 72.25 94 GLN A N 1
ATOM 721 C CA . GLN A 1 94 ? -0.696 5.574 -8.766 1.00 72.25 94 GLN A CA 1
ATOM 722 C C . GLN A 1 94 ? -1.469 4.719 -7.763 1.00 72.25 94 GLN A C 1
ATOM 724 O O . GLN A 1 94 ? -1.224 3.518 -7.602 1.00 72.25 94 GLN A O 1
ATOM 729 N N . GLY A 1 95 ? -2.447 5.345 -7.111 1.00 63.06 95 GLY A N 1
ATOM 730 C CA . GLY A 1 95 ? -3.361 4.667 -6.203 1.00 63.06 95 GLY A CA 1
ATOM 731 C C . GLY A 1 95 ? -4.391 3.817 -6.942 1.00 63.06 95 GLY A C 1
ATOM 732 O O . GLY A 1 95 ? -5.164 4.319 -7.762 1.00 63.06 95 GLY A O 1
ATOM 733 N N . LEU A 1 96 ? -4.449 2.518 -6.640 1.00 57.66 96 LEU A N 1
ATOM 734 C CA . LEU A 1 96 ? -5.434 1.608 -7.229 1.00 57.66 96 LEU A CA 1
ATOM 735 C C . LEU A 1 96 ? -6.730 1.616 -6.415 1.00 57.66 96 LEU A C 1
ATOM 737 O O . LEU A 1 96 ? -6.969 0.755 -5.566 1.00 57.66 96 LEU A O 1
ATOM 741 N N . ARG A 1 97 ? -7.626 2.560 -6.708 1.00 52.38 97 ARG A N 1
ATOM 742 C CA . ARG A 1 97 ? -8.992 2.515 -6.174 1.00 52.38 97 ARG A CA 1
ATOM 743 C C . ARG A 1 97 ? -9.799 1.487 -6.971 1.00 52.38 97 ARG A C 1
ATOM 745 O O . ARG A 1 97 ? -10.228 1.765 -8.089 1.00 52.38 97 ARG A O 1
ATOM 75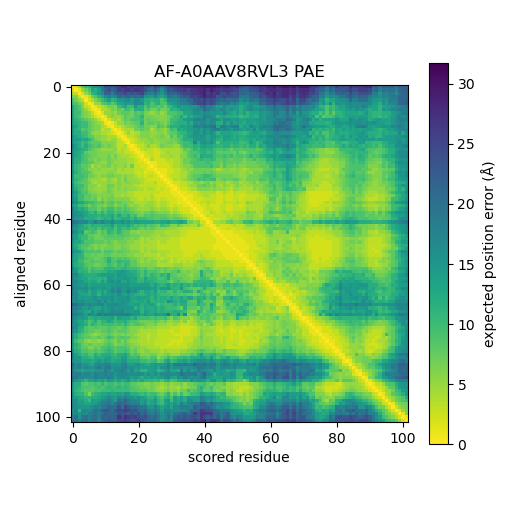2 N N . LYS A 1 98 ? -10.035 0.288 -6.419 1.00 44.44 98 LYS A N 1
ATOM 753 C CA . LYS A 1 98 ? -11.014 -0.636 -7.019 1.00 44.44 98 LYS A CA 1
ATOM 754 C C . LYS A 1 98 ? -12.395 0.028 -6.953 1.00 44.44 98 LYS A C 1
ATOM 756 O O . LYS A 1 98 ? -12.968 0.156 -5.873 1.00 44.44 98 LYS A O 1
ATOM 761 N N . ARG A 1 99 ? -12.921 0.484 -8.098 1.00 40.00 99 ARG A N 1
ATOM 762 C CA . ARG A 1 99 ? -14.346 0.827 -8.231 1.00 40.00 99 ARG A CA 1
ATOM 763 C C . ARG A 1 99 ? -15.141 -0.423 -7.843 1.00 40.00 99 ARG A C 1
ATOM 765 O O . ARG A 1 99 ? -14.873 -1.492 -8.393 1.00 40.00 99 ARG A O 1
ATOM 772 N N . LYS A 1 100 ? -16.083 -0.297 -6.899 1.00 37.59 100 LYS A N 1
ATOM 773 C CA . LYS A 1 100 ? -17.129 -1.310 -6.710 1.00 37.59 100 LYS A CA 1
ATOM 774 C C . LYS A 1 100 ? -17.780 -1.500 -8.082 1.00 37.59 100 LY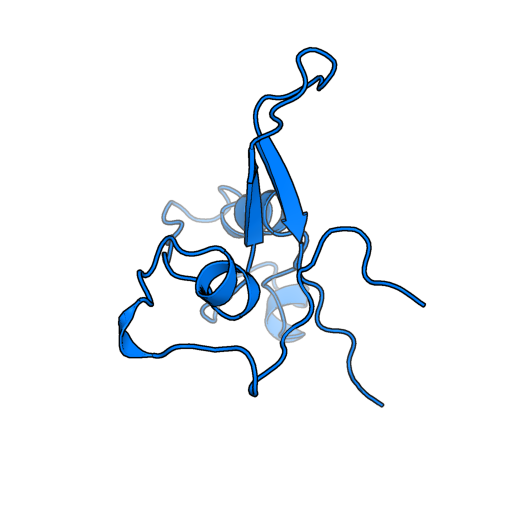S A C 1
ATOM 776 O O . LYS A 1 100 ? -18.299 -0.532 -8.632 1.00 37.59 100 LYS A O 1
ATOM 781 N N . ARG A 1 101 ? -17.653 -2.693 -8.667 1.00 39.19 101 ARG A N 1
ATOM 782 C CA . ARG A 1 101 ? -18.528 -3.096 -9.769 1.00 39.19 101 ARG A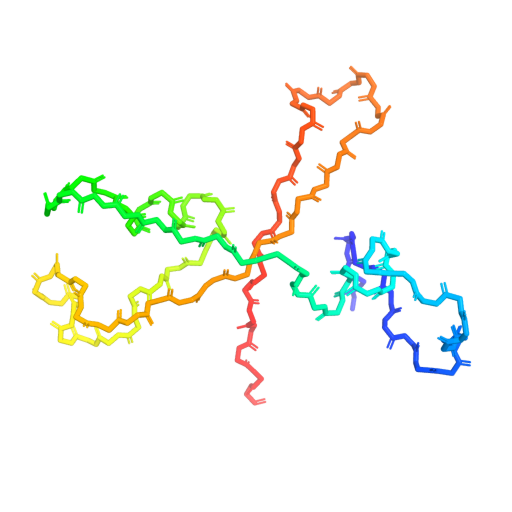 CA 1
ATOM 783 C C . ARG A 1 101 ? -19.907 -3.236 -9.126 1.00 39.19 101 ARG A C 1
ATOM 785 O O . ARG A 1 101 ? -20.045 -4.062 -8.225 1.00 39.19 101 ARG A O 1
ATOM 792 N N . GLY A 1 102 ? -20.793 -2.295 -9.440 1.00 35.22 102 GLY A N 1
ATOM 793 C CA . GLY A 1 102 ? -22.227 -2.437 -9.200 1.00 35.22 102 GLY A CA 1
ATOM 794 C C . GLY A 1 102 ? -22.828 -3.361 -10.240 1.00 35.22 102 GLY A C 1
ATOM 795 O O . GLY A 1 102 ? -22.162 -3.548 -11.287 1.00 35.22 102 GLY A O 1
#

Sequence (102 aa):
MSRKGLMEQDISKLDVTKLHPLSPEVISRQATINIGTIGHVAHGKSTAVKAISGVQTVRFKNELERNITIKLGYANAKIYKCEDDRCPTAYVLQGLRKRKRG

Secondary structure (DSSP, 8-state):
---TT-----STT--GGG--TTSHHHHHHS---------STTS-HHHHHHHHHS------HHHHHHT---S-----EEEEE--STT-SSSEEEEE-------

Foldseek 3Di:
DDDVPADDQDPVPDDPVPDDCPDSNNLRPDDSDDDDFDDDPPPCSQVVVCVQQVDRQDDDPVCVVVVHDPDDGDFDKRKDADPDPPDPDRIDIDHDDPDPPD

InterPro domains:
  IPR027417 P-loop containing nucleoside triphosphate hydrolase [G3DSA:3.40.50.300] (30-102)
  IPR027417 P-loop containing nucleoside triphosphate hydrolase [SSF52540] (30-82)
  IPR050543 Eukaryotic Initiation Factor 2 Gamma Subunit [PTHR42854] (1-95)

pLDDT: mean 75.49, std 13.51, range [34.09, 91.19]

Radius of gyration: 16.88 Å; Cα contacts (8 Å, |Δi|>4): 98; chains: 1; bounding box: 36×37×44 Å

Organism: Ensete ventricosum (NCBI:txid4639)